Protein AF-C6E2B7-F1 (afdb_monomer_lite)

pLDDT: mean 76.0, std 17.27, range [38.88, 97.19]

Secondary structure (DSSP, 8-state):
--EE-HHHHHHHTT-S-SSSBTTEEEETTEEEEPPPPTTS---HHHHHHHT--TTS-TTS-SEESSEEHHHHHHHHHHHT-GGGS-HHHHHHHHHHHS-TT-TTSSSS-GGG-HHHHHHHHHHHHHHHHHTSSTTT----HHHHHHHTT--HHHHHHHHHH--GGG---PPPPPPP---

Sequence (179 aa):
MVKVGFADFMALCNIDDRENWCGYSVKPDGIYVVVPEDNDYRTPREWKALCHHPAKDLMVPLLTFPCSLNDLRRFVKTSGTNGCIDAFDMAEFVLENAPSSDPKYLDTNRADHPVELAAAIRAWEYAVDLDGDPSCFKMELKEYLRIQGFSAEAINRISTVANPYKRQGAPKRPQPKRK

Foldseek 3Di:
DDWQFLVNVCVQLVDPDQQQRLQWHRDRFAIFHNQDDPPDDDDPVRNCVSRPDPVNDRVDHQATPRHDPVSVVVSCVVSVVPVSGDPVSVVVSCVVRPPPPDPVPPPDPPLLPVVNVVVQVVVLVVVCVVVVDNVVSPDDSLNSSVVSVHDPVSSVVCVVVPPPVPPPDDDDDDDDDDD

Radius of gyration: 23.57 Å; chains: 1; bounding box: 48×54×61 Å

Organism: Geobacter sp. (strain M21) (NCBI:txid443144)

Structure (mmCIF, N/CA/C/O backbone):
data_AF-C6E2B7-F1
#
_entry.id   AF-C6E2B7-F1
#
loop_
_atom_site.group_PDB
_atom_site.id
_atom_site.type_symbol
_atom_site.label_atom_id
_atom_site.label_alt_id
_atom_site.label_comp_id
_atom_site.label_asym_id
_atom_site.label_entity_id
_atom_site.label_seq_id
_atom_site.pdbx_PDB_ins_code
_atom_site.Cartn_x
_atom_site.Cartn_y
_atom_site.Cartn_z
_atom_site.occupancy
_atom_site.B_iso_or_equiv
_atom_site.auth_seq_id
_atom_site.auth_comp_id
_atom_site.auth_asym_id
_atom_site.auth_atom_id
_atom_site.pdbx_PDB_model_num
ATOM 1 N N . MET A 1 1 ? -6.751 -12.768 11.968 1.00 68.62 1 MET A N 1
ATOM 2 C CA . MET A 1 1 ? -5.742 -11.784 11.514 1.00 68.62 1 MET A CA 1
ATOM 3 C C . MET A 1 1 ? -6.197 -11.288 10.157 1.00 68.62 1 MET A C 1
ATOM 5 O O . MET A 1 1 ? -6.435 -12.137 9.309 1.00 68.62 1 MET A O 1
ATOM 9 N N . VAL A 1 2 ? -6.378 -9.976 9.987 1.00 86.69 2 VAL A N 1
ATOM 10 C CA . VAL A 1 2 ? -6.880 -9.388 8.733 1.00 86.69 2 VAL A CA 1
ATOM 11 C C . VAL A 1 2 ? -5.925 -9.725 7.586 1.00 86.69 2 VAL A C 1
ATOM 13 O O . VAL A 1 2 ? -4.701 -9.608 7.733 1.00 86.69 2 VAL A O 1
ATOM 16 N N . LYS A 1 3 ? -6.486 -10.187 6.471 1.00 93.25 3 LYS A N 1
ATOM 17 C CA . LYS A 1 3 ? -5.764 -10.524 5.246 1.00 93.25 3 LYS A CA 1
ATOM 18 C C . LYS A 1 3 ? -6.312 -9.664 4.123 1.00 93.25 3 LYS A C 1
ATOM 20 O O . LYS A 1 3 ? -7.520 -9.530 4.026 1.00 93.25 3 LYS A O 1
ATOM 25 N N . VAL A 1 4 ? -5.422 -9.108 3.312 1.00 95.19 4 VAL A N 1
ATOM 26 C CA . VAL A 1 4 ? -5.782 -8.299 2.145 1.00 95.19 4 VAL A CA 1
ATOM 27 C C . VAL A 1 4 ? -5.617 -9.181 0.917 1.00 95.19 4 VAL A C 1
ATOM 29 O O . VAL A 1 4 ? -4.499 -9.599 0.590 1.00 95.19 4 VAL A O 1
ATOM 32 N N . GLY A 1 5 ? -6.737 -9.529 0.294 1.00 96.88 5 GLY A N 1
ATOM 33 C CA . GLY A 1 5 ? -6.782 -10.227 -0.980 1.00 96.88 5 GLY A CA 1
ATOM 34 C C . GLY A 1 5 ? -6.629 -9.276 -2.165 1.00 96.88 5 GLY A C 1
ATOM 35 O O . GLY A 1 5 ? -6.548 -8.059 -2.018 1.00 96.88 5 GLY A O 1
ATOM 36 N N . PHE A 1 6 ? -6.615 -9.853 -3.366 1.00 97.00 6 PHE A N 1
ATOM 37 C CA . PHE A 1 6 ? -6.529 -9.093 -4.612 1.00 97.00 6 PHE A CA 1
ATOM 38 C C . PHE A 1 6 ? -7.690 -8.097 -4.775 1.00 97.00 6 PHE A C 1
ATOM 40 O O . PHE A 1 6 ? -7.451 -6.934 -5.077 1.00 97.00 6 PHE A O 1
ATOM 47 N N . ALA A 1 7 ? -8.934 -8.531 -4.543 1.00 95.31 7 ALA A N 1
ATOM 48 C CA . ALA A 1 7 ? -10.107 -7.664 -4.681 1.00 95.31 7 ALA A CA 1
ATOM 49 C C . ALA A 1 7 ? -10.089 -6.506 -3.671 1.00 95.31 7 ALA A C 1
ATOM 51 O O . ALA A 1 7 ? -10.323 -5.363 -4.055 1.00 95.31 7 ALA A O 1
ATOM 52 N N . ASP A 1 8 ? -9.727 -6.793 -2.417 1.00 95.25 8 ASP A N 1
ATOM 53 C CA . ASP A 1 8 ? -9.583 -5.776 -1.371 1.00 95.25 8 ASP A CA 1
ATOM 54 C C . ASP A 1 8 ? -8.526 -4.746 -1.773 1.00 95.25 8 ASP A C 1
ATOM 56 O O . ASP A 1 8 ? -8.757 -3.547 -1.701 1.00 95.25 8 ASP A O 1
ATOM 60 N N . PHE A 1 9 ? -7.372 -5.208 -2.262 1.00 95.81 9 PHE A N 1
ATOM 61 C CA . PHE A 1 9 ? -6.296 -4.328 -2.703 1.00 95.81 9 PHE A CA 1
ATOM 62 C C . PHE A 1 9 ? -6.709 -3.427 -3.876 1.00 95.81 9 PHE A C 1
ATOM 64 O O . PHE A 1 9 ? -6.405 -2.235 -3.860 1.00 95.81 9 PHE A O 1
ATOM 71 N N . MET A 1 10 ? -7.416 -3.982 -4.867 1.00 95.12 10 MET A N 1
ATOM 72 C CA . MET A 1 10 ? -7.948 -3.229 -6.009 1.00 95.12 10 MET A CA 1
ATOM 73 C C . MET A 1 10 ? -8.897 -2.113 -5.558 1.00 95.12 10 MET A C 1
ATOM 75 O O . MET A 1 10 ? -8.787 -0.997 -6.061 1.00 95.12 10 MET A O 1
ATOM 79 N N . ALA A 1 11 ? -9.787 -2.405 -4.603 1.00 93.88 11 ALA A N 1
ATOM 80 C CA . ALA A 1 11 ? -10.721 -1.430 -4.046 1.00 93.88 11 ALA A CA 1
ATOM 81 C C . ALA A 1 11 ? -9.990 -0.353 -3.231 1.00 93.88 11 ALA A C 1
ATOM 83 O O . ALA A 1 11 ? -10.099 0.828 -3.538 1.00 93.88 11 ALA A O 1
ATOM 84 N N . LEU A 1 12 ? -9.153 -0.767 -2.274 1.00 93.56 12 LEU A N 1
ATOM 85 C CA . LEU A 1 12 ? -8.396 0.124 -1.385 1.00 93.56 12 LEU A CA 1
ATOM 86 C C . LEU A 1 12 ? -7.476 1.099 -2.125 1.00 93.56 12 LEU A C 1
ATOM 88 O O . LEU A 1 12 ? -7.156 2.166 -1.604 1.00 93.56 12 LEU A O 1
ATOM 92 N N . CYS A 1 13 ? -6.996 0.709 -3.306 1.00 92.88 13 CYS A N 1
ATOM 93 C CA . CYS A 1 13 ? -6.103 1.528 -4.118 1.00 92.88 13 CYS A CA 1
ATOM 94 C C . CYS A 1 13 ? -6.795 2.171 -5.329 1.00 92.88 13 CYS A C 1
ATOM 96 O O . CYS A 1 13 ? -6.104 2.788 -6.143 1.00 92.88 13 CYS A O 1
ATOM 98 N N . ASN A 1 14 ? -8.116 1.994 -5.466 1.00 93.25 14 ASN A N 1
ATOM 99 C CA . ASN A 1 14 ? -8.934 2.454 -6.588 1.00 93.25 14 ASN A CA 1
ATOM 100 C C . ASN A 1 14 ? -8.258 2.220 -7.957 1.00 93.25 14 ASN A C 1
ATOM 102 O O . ASN A 1 14 ? -7.966 3.155 -8.706 1.00 93.25 14 ASN A O 1
ATOM 106 N N . ILE A 1 15 ? -7.902 0.962 -8.234 1.00 93.00 15 ILE A N 1
ATOM 107 C CA . ILE A 1 15 ? -7.073 0.598 -9.391 1.00 93.00 15 ILE A CA 1
ATOM 108 C C . ILE A 1 15 ? -7.935 0.374 -10.634 1.00 93.00 15 ILE A C 1
ATOM 110 O O . ILE A 1 15 ? -8.607 -0.650 -10.744 1.00 93.00 15 ILE A O 1
ATOM 114 N N . ASP A 1 16 ? -7.806 1.269 -11.611 1.00 91.19 16 ASP A N 1
ATOM 115 C CA . ASP A 1 16 ? -8.432 1.114 -12.931 1.00 91.19 16 ASP A CA 1
ATOM 116 C C . ASP A 1 16 ? -7.512 0.407 -13.943 1.00 91.19 16 ASP A C 1
ATOM 118 O O . ASP A 1 16 ? -7.947 -0.482 -14.677 1.00 91.19 16 ASP A O 1
ATOM 122 N N . ASP A 1 17 ? -6.222 0.767 -13.967 1.00 92.38 17 ASP A N 1
ATOM 123 C CA . ASP A 1 17 ? -5.213 0.141 -14.829 1.00 92.38 17 ASP A CA 1
ATOM 124 C C . ASP A 1 17 ? -4.321 -0.802 -14.022 1.00 92.38 17 ASP A C 1
ATOM 126 O O . ASP A 1 17 ? -3.441 -0.395 -13.261 1.00 92.38 17 ASP A O 1
ATOM 130 N N . ARG A 1 18 ? -4.560 -2.097 -14.212 1.00 93.69 18 ARG A N 1
ATOM 131 C CA . ARG A 1 18 ? -3.846 -3.160 -13.511 1.00 93.69 18 ARG A CA 1
ATOM 132 C C . ARG A 1 18 ? -2.432 -3.379 -14.014 1.00 93.69 18 ARG A C 1
ATOM 134 O O . ARG A 1 18 ? -1.627 -3.903 -13.256 1.00 93.69 18 ARG A O 1
ATOM 141 N N . GLU A 1 19 ? -2.129 -3.048 -15.261 1.00 92.62 19 GLU A N 1
ATOM 142 C CA . GLU A 1 19 ? -0.812 -3.344 -15.828 1.00 92.62 19 GLU A CA 1
ATOM 143 C C . GLU A 1 19 ? 0.211 -2.252 -15.510 1.00 92.62 19 GLU A C 1
ATOM 145 O O . GLU A 1 19 ? 1.413 -2.492 -15.614 1.00 92.62 19 GLU A O 1
ATOM 150 N N . ASN A 1 20 ? -0.248 -1.076 -15.072 1.00 88.62 20 ASN A N 1
ATOM 151 C CA . ASN A 1 20 ? 0.613 0.067 -14.795 1.00 88.62 20 ASN A CA 1
ATOM 152 C C . ASN A 1 20 ? 0.175 0.881 -13.563 1.00 88.62 20 ASN A C 1
ATOM 154 O O . ASN A 1 20 ? 0.197 2.115 -13.551 1.00 88.62 20 ASN A O 1
ATOM 158 N N . TRP A 1 21 ? -0.199 0.200 -12.484 1.00 92.69 21 TRP A N 1
ATOM 159 C CA . TRP A 1 21 ? -0.549 0.856 -11.229 1.00 92.69 21 TRP A CA 1
ATOM 160 C C . TRP A 1 21 ? 0.701 1.336 -10.484 1.00 92.69 21 TRP A C 1
ATOM 162 O O . TRP A 1 21 ? 1.491 0.536 -9.982 1.00 92.69 21 TRP A O 1
ATOM 172 N N . CYS A 1 22 ? 0.893 2.655 -10.395 1.00 88.75 22 CYS A N 1
ATOM 173 C CA . CYS A 1 22 ? 2.020 3.287 -9.693 1.00 88.75 22 CYS A CA 1
ATOM 174 C C . CYS A 1 22 ? 3.405 2.687 -10.101 1.00 88.75 22 CYS A C 1
ATOM 176 O O . CYS A 1 22 ? 4.330 2.662 -9.290 1.00 88.75 22 CYS A O 1
ATOM 178 N N . GLY A 1 23 ? 3.555 2.206 -11.350 1.00 87.56 23 GLY A N 1
ATOM 179 C CA . GLY A 1 23 ? 4.770 1.551 -11.875 1.00 87.56 23 GLY A CA 1
ATOM 180 C C . GLY A 1 23 ? 4.870 0.031 -11.642 1.00 87.56 23 GLY A C 1
ATOM 181 O O . GLY A 1 23 ? 5.927 -0.558 -11.877 1.00 87.56 23 GLY A O 1
ATOM 182 N N . TYR A 1 24 ? 3.789 -0.604 -11.186 1.00 93.06 24 TYR A N 1
ATOM 183 C CA . TYR A 1 24 ? 3.685 -2.037 -10.911 1.00 93.06 24 TYR A CA 1
ATOM 184 C C . TYR A 1 24 ? 2.527 -2.680 -11.692 1.00 93.06 24 TYR A C 1
ATOM 186 O O . TYR A 1 24 ? 1.530 -2.027 -11.988 1.00 93.06 24 TYR A O 1
ATOM 194 N N . SER A 1 25 ? 2.644 -3.978 -11.980 1.00 94.81 25 SER A N 1
ATOM 195 C CA . SER A 1 25 ? 1.558 -4.794 -12.539 1.00 94.81 25 SER A CA 1
ATOM 196 C C . SER A 1 25 ? 0.884 -5.573 -11.409 1.00 94.81 25 SER A C 1
ATOM 198 O O . SER A 1 25 ? 1.545 -6.239 -10.608 1.00 94.81 25 SER A O 1
ATOM 200 N N . VAL A 1 26 ? -0.439 -5.472 -11.317 1.00 96.75 26 VAL A N 1
ATOM 201 C CA . VAL A 1 26 ? -1.262 -6.061 -10.259 1.00 96.75 26 VAL A CA 1
ATOM 202 C C . VAL A 1 26 ? -2.021 -7.262 -10.814 1.00 96.75 26 VAL A C 1
ATOM 204 O O . VAL A 1 26 ? -2.944 -7.163 -11.637 1.00 96.75 26 VAL A O 1
ATOM 207 N N . LYS A 1 27 ? -1.641 -8.438 -10.324 1.00 96.50 27 LYS A N 1
ATOM 208 C CA . LYS A 1 27 ? -2.185 -9.734 -10.725 1.00 96.50 27 LYS A CA 1
ATOM 209 C C . LYS A 1 27 ? -2.951 -10.382 -9.567 1.00 96.50 27 LYS A C 1
ATOM 211 O O . LYS A 1 27 ? -2.762 -9.987 -8.416 1.00 96.50 27 LYS A O 1
ATOM 216 N N . PRO A 1 28 ? -3.814 -11.379 -9.841 1.00 97.19 28 PRO A N 1
ATOM 217 C CA . PRO A 1 28 ? -4.616 -12.024 -8.799 1.00 97.19 28 PRO A CA 1
ATOM 218 C C . PRO A 1 28 ? -3.790 -12.656 -7.670 1.00 97.19 28 PRO A C 1
ATOM 220 O O . PRO A 1 28 ? -4.271 -12.784 -6.549 1.00 97.19 28 PRO A O 1
ATOM 223 N N . ASP A 1 29 ? -2.554 -13.048 -7.965 1.00 96.88 29 ASP A N 1
ATOM 224 C CA . ASP A 1 29 ? -1.619 -13.704 -7.056 1.00 96.88 29 ASP A CA 1
ATOM 225 C C . ASP A 1 29 ? -0.602 -12.746 -6.410 1.00 96.88 29 ASP A C 1
ATOM 227 O O . ASP A 1 29 ? 0.056 -13.120 -5.435 1.00 96.88 29 ASP A O 1
ATOM 231 N N . GLY A 1 30 ? -0.477 -11.507 -6.894 1.00 97.06 30 GLY A N 1
ATOM 232 C CA . GLY A 1 30 ? 0.428 -10.529 -6.299 1.00 97.06 30 GLY A CA 1
ATOM 233 C C . GLY A 1 30 ? 0.740 -9.305 -7.157 1.00 97.06 30 GLY A C 1
ATOM 234 O O . GLY A 1 30 ? 0.192 -9.100 -8.238 1.00 97.06 30 GLY A O 1
ATOM 235 N N . ILE A 1 31 ? 1.658 -8.487 -6.648 1.00 96.38 31 ILE A N 1
ATOM 236 C CA . ILE A 1 31 ? 2.155 -7.267 -7.294 1.00 96.38 31 ILE A CA 1
ATOM 237 C C . ILE A 1 31 ? 3.536 -7.532 -7.885 1.00 96.38 31 ILE A C 1
ATOM 239 O O . ILE A 1 31 ? 4.416 -8.034 -7.191 1.00 96.38 31 ILE A O 1
ATOM 243 N N . TYR A 1 32 ? 3.746 -7.144 -9.136 1.00 95.25 32 TYR A N 1
ATOM 244 C CA . TYR A 1 32 ? 4.959 -7.392 -9.907 1.00 95.25 32 TYR A CA 1
ATOM 245 C C . TYR A 1 32 ? 5.585 -6.085 -10.391 1.00 95.25 32 TYR A C 1
ATOM 247 O O . TYR A 1 32 ? 4.899 -5.087 -10.602 1.00 95.25 32 TYR A O 1
ATOM 255 N N . VAL A 1 33 ? 6.900 -6.091 -10.598 1.00 92.06 33 VAL A N 1
ATOM 256 C CA . VAL A 1 33 ? 7.595 -4.984 -11.267 1.00 92.06 33 VAL A CA 1
ATOM 257 C C . VAL A 1 33 ? 7.217 -4.985 -12.747 1.00 92.06 33 VAL A C 1
ATOM 259 O O . VAL A 1 33 ? 7.296 -6.030 -13.394 1.00 92.06 33 VAL A O 1
ATOM 262 N N . VAL A 1 34 ? 6.840 -3.828 -13.297 1.00 88.69 34 VAL A N 1
ATOM 263 C CA . VAL A 1 34 ? 6.659 -3.689 -14.748 1.00 88.69 34 VAL A CA 1
ATOM 264 C C . VAL A 1 34 ? 8.031 -3.699 -15.406 1.00 88.69 34 VAL A C 1
ATOM 266 O O . VAL A 1 34 ? 8.857 -2.813 -15.165 1.00 88.69 34 VAL A O 1
ATOM 269 N N . VAL A 1 35 ? 8.281 -4.716 -16.230 1.00 83.50 35 VAL A N 1
ATOM 270 C CA . VAL A 1 35 ? 9.507 -4.790 -17.022 1.00 83.50 35 VAL A CA 1
ATOM 271 C C . VAL A 1 35 ? 9.342 -3.878 -18.238 1.00 83.50 35 VAL A C 1
ATOM 273 O O . VAL A 1 35 ? 8.373 -4.033 -18.980 1.00 83.50 35 VAL A O 1
ATOM 276 N N . PRO A 1 36 ? 10.248 -2.915 -18.441 1.00 76.25 36 PRO A N 1
ATOM 277 C CA . PRO A 1 36 ? 10.245 -2.064 -19.625 1.00 76.25 36 PRO A CA 1
ATOM 278 C C . PRO A 1 36 ? 10.448 -2.878 -20.899 1.00 76.25 36 PRO A C 1
ATOM 280 O O . PRO A 1 36 ? 11.154 -3.883 -20.876 1.00 76.25 36 PRO A O 1
ATOM 283 N N . GLU A 1 37 ? 9.891 -2.423 -22.016 1.00 80.19 37 GLU A N 1
ATOM 284 C CA . GLU A 1 37 ? 10.180 -3.037 -23.312 1.00 80.19 37 GLU A CA 1
ATOM 285 C C . GLU A 1 37 ? 11.642 -2.796 -23.728 1.00 80.19 37 GLU A C 1
ATOM 287 O O . GLU A 1 37 ? 12.215 -1.741 -23.455 1.00 80.19 37 GLU A O 1
ATOM 292 N N . ASP A 1 38 ? 12.237 -3.755 -24.444 1.00 71.56 38 ASP A N 1
ATOM 293 C CA . ASP A 1 38 ? 13.645 -3.704 -24.882 1.00 71.56 38 ASP A CA 1
ATOM 294 C C . ASP A 1 38 ? 13.967 -2.500 -25.787 1.00 71.56 38 ASP A C 1
ATOM 296 O O . ASP A 1 38 ? 15.120 -2.083 -25.899 1.00 71.56 38 ASP A O 1
ATOM 300 N N . ASN A 1 39 ? 12.948 -1.921 -26.424 1.00 75.31 39 ASN A N 1
ATOM 301 C CA . ASN A 1 39 ? 13.089 -0.782 -27.331 1.00 75.31 39 ASN A CA 1
ATOM 302 C C . ASN A 1 39 ? 13.145 0.568 -26.599 1.00 75.31 39 ASN A C 1
ATOM 304 O O . ASN A 1 39 ? 13.327 1.608 -27.236 1.00 75.31 39 ASN A O 1
ATOM 308 N N . ASP A 1 40 ? 12.969 0.568 -25.279 1.00 76.25 40 ASP A N 1
ATOM 309 C CA . ASP A 1 40 ? 12.888 1.781 -24.486 1.00 76.25 40 ASP A CA 1
ATOM 310 C C . ASP A 1 40 ? 14.302 2.276 -24.130 1.00 76.25 40 ASP A C 1
ATOM 312 O O . ASP A 1 40 ? 15.085 1.595 -23.459 1.00 76.25 40 ASP A O 1
ATOM 316 N N . TYR A 1 41 ? 14.669 3.466 -24.615 1.00 77.12 41 TYR A N 1
ATOM 317 C CA . TYR A 1 41 ? 16.021 4.017 -24.461 1.00 77.12 41 TYR A CA 1
ATOM 318 C C . TYR A 1 41 ? 16.271 4.426 -23.002 1.00 77.12 41 TYR A C 1
ATOM 320 O O . TYR A 1 41 ? 16.019 5.559 -22.596 1.00 77.12 41 TYR A O 1
ATOM 328 N N . ARG A 1 42 ? 16.782 3.488 -22.199 1.00 80.69 42 ARG A N 1
ATOM 329 C CA . ARG A 1 42 ? 17.087 3.691 -20.778 1.00 80.69 42 ARG A CA 1
ATOM 330 C C . ARG A 1 42 ? 18.545 3.380 -20.486 1.00 80.69 42 ARG A C 1
ATOM 332 O O . ARG A 1 42 ? 19.118 2.396 -20.952 1.00 80.69 42 ARG A O 1
ATOM 339 N N . THR A 1 43 ? 19.159 4.210 -19.661 1.00 84.75 43 THR A N 1
ATOM 340 C CA . THR A 1 43 ? 20.507 3.981 -19.150 1.00 84.75 43 THR A CA 1
ATOM 341 C C . THR A 1 43 ? 20.534 2.757 -18.223 1.00 84.75 43 THR A C 1
ATOM 343 O O . THR A 1 43 ? 19.536 2.445 -17.566 1.00 84.75 43 THR A O 1
ATOM 346 N N . PRO A 1 44 ? 21.690 2.086 -18.052 1.00 85.38 44 PRO A N 1
ATOM 347 C CA . PRO A 1 44 ? 21.818 0.977 -17.100 1.00 85.38 44 PRO A CA 1
ATOM 348 C C . PRO A 1 44 ? 21.412 1.345 -15.663 1.00 85.38 44 PRO A C 1
ATOM 350 O O . PRO A 1 44 ? 20.960 0.498 -14.892 1.00 85.38 44 PRO A O 1
ATOM 353 N N . ARG A 1 45 ? 21.568 2.622 -15.287 1.00 84.25 45 ARG A N 1
ATOM 354 C CA . ARG A 1 45 ? 21.163 3.134 -13.975 1.00 84.25 45 ARG A CA 1
ATOM 355 C C . ARG A 1 45 ? 19.642 3.192 -13.833 1.00 84.25 45 ARG A C 1
ATOM 357 O O . ARG A 1 45 ? 19.138 2.805 -12.782 1.00 84.25 45 ARG A O 1
ATOM 364 N N . GLU A 1 46 ? 18.937 3.656 -14.860 1.00 81.94 46 GLU A N 1
ATOM 365 C CA . GLU A 1 46 ? 17.469 3.697 -14.887 1.00 81.94 46 GLU A CA 1
ATOM 366 C C . GLU A 1 46 ? 16.889 2.286 -14.885 1.00 81.94 46 GLU A C 1
ATOM 368 O O . GLU A 1 46 ? 16.021 1.989 -14.070 1.00 81.94 46 GLU A O 1
ATOM 373 N N . TRP A 1 47 ? 17.457 1.384 -15.689 1.00 82.75 47 TRP A N 1
ATOM 374 C CA . TRP A 1 47 ? 17.119 -0.039 -15.663 1.00 82.75 47 TRP A CA 1
ATOM 375 C C . TRP A 1 47 ? 17.249 -0.641 -14.267 1.00 82.75 47 TRP A C 1
ATOM 377 O O . TRP A 1 47 ? 16.321 -1.271 -13.768 1.00 82.75 47 TRP A O 1
ATOM 387 N N . LYS A 1 48 ? 18.374 -0.398 -13.589 1.00 82.25 48 LYS A N 1
ATOM 388 C CA . LYS A 1 48 ? 18.605 -0.914 -12.236 1.00 82.25 48 LYS A CA 1
ATOM 389 C C . LYS A 1 48 ? 17.630 -0.345 -11.203 1.00 82.25 48 LYS A C 1
ATOM 391 O O . LYS A 1 48 ? 17.300 -1.045 -10.249 1.00 82.25 48 LYS A O 1
ATOM 396 N N . ALA A 1 49 ? 17.222 0.913 -11.356 1.00 80.19 49 ALA A N 1
ATOM 397 C CA . ALA A 1 49 ? 16.253 1.542 -10.465 1.00 80.19 49 ALA A CA 1
ATOM 398 C C . ALA A 1 49 ? 14.839 0.984 -10.687 1.00 80.19 49 ALA A C 1
ATOM 400 O O . ALA A 1 49 ? 14.149 0.688 -9.718 1.00 80.19 49 ALA A O 1
ATOM 401 N N . LEU A 1 50 ? 14.442 0.799 -11.948 1.00 77.94 50 LEU A N 1
ATOM 402 C CA . LEU A 1 50 ? 13.093 0.377 -12.334 1.00 77.94 50 LEU A CA 1
ATOM 403 C C . LEU A 1 50 ? 12.882 -1.128 -12.148 1.00 77.94 50 LEU A C 1
ATOM 405 O O . LEU A 1 50 ? 11.824 -1.545 -11.704 1.00 77.94 50 LEU A O 1
ATOM 409 N N . CYS A 1 51 ? 13.912 -1.938 -12.393 1.00 81.12 51 CYS A N 1
ATOM 410 C CA . CYS A 1 51 ? 13.896 -3.388 -12.182 1.00 81.12 51 CYS A CA 1
ATOM 411 C C . CYS A 1 51 ? 14.432 -3.796 -10.801 1.00 81.12 51 CYS A C 1
ATOM 413 O O . CYS A 1 51 ? 14.934 -4.909 -10.621 1.00 81.12 51 CYS A O 1
ATOM 415 N N . HIS A 1 52 ? 14.399 -2.896 -9.813 1.00 80.94 52 HIS A N 1
ATOM 416 C CA . HIS A 1 52 ? 14.865 -3.238 -8.476 1.00 80.94 52 HIS A CA 1
ATOM 417 C C . HIS A 1 52 ? 13.891 -4.211 -7.802 1.00 80.94 52 HIS A C 1
ATOM 419 O O . HIS A 1 52 ? 12.815 -3.820 -7.360 1.00 80.94 52 HIS A O 1
ATOM 425 N N . HIS A 1 53 ? 14.304 -5.471 -7.666 1.00 84.06 53 HIS A N 1
ATOM 426 C CA . HIS A 1 53 ? 13.560 -6.484 -6.925 1.00 84.06 53 HIS A CA 1
ATOM 427 C C . HIS A 1 53 ? 14.398 -7.037 -5.763 1.00 84.06 53 HIS A C 1
ATOM 429 O O . HIS A 1 53 ? 15.531 -7.476 -5.995 1.00 84.06 53 HIS A O 1
ATOM 435 N N . PRO A 1 54 ? 13.873 -7.084 -4.521 1.00 83.62 54 PRO A N 1
ATOM 436 C CA . PRO A 1 54 ? 14.611 -7.604 -3.369 1.00 83.62 54 PRO A CA 1
ATOM 437 C C . PRO A 1 54 ? 15.093 -9.046 -3.557 1.00 83.62 54 PRO A C 1
ATOM 439 O O . PRO A 1 54 ? 16.206 -9.380 -3.153 1.00 83.62 54 PRO A O 1
ATOM 442 N N . ALA A 1 55 ? 14.286 -9.887 -4.213 1.00 84.38 55 ALA A N 1
ATOM 443 C CA . ALA A 1 55 ? 14.638 -11.279 -4.499 1.00 84.38 55 ALA A CA 1
ATOM 444 C C . ALA A 1 55 ? 15.549 -11.447 -5.729 1.00 84.38 55 ALA A C 1
ATOM 446 O O . ALA A 1 55 ? 15.959 -12.563 -6.024 1.00 84.38 55 ALA A O 1
ATOM 447 N N . LYS A 1 56 ? 15.872 -10.359 -6.449 1.00 83.81 56 LYS A N 1
ATOM 448 C CA . LYS A 1 56 ? 16.619 -10.365 -7.725 1.00 83.81 56 LYS A CA 1
ATOM 449 C C . LYS A 1 56 ? 15.989 -11.213 -8.842 1.00 83.81 56 LYS A C 1
ATOM 451 O O . LYS A 1 56 ? 16.656 -11.506 -9.827 1.00 83.81 56 LYS A O 1
ATOM 456 N N . ASP A 1 57 ? 14.721 -11.566 -8.688 1.00 86.06 57 ASP A N 1
ATOM 457 C CA . ASP A 1 57 ? 13.915 -12.294 -9.659 1.00 86.06 57 ASP A CA 1
ATOM 458 C C . ASP A 1 57 ? 12.625 -11.507 -9.904 1.00 86.06 57 ASP A C 1
ATOM 460 O O . ASP A 1 57 ? 11.889 -11.240 -8.957 1.00 86.06 57 ASP A O 1
ATOM 464 N N . LEU A 1 58 ? 12.393 -11.100 -11.154 1.00 86.75 58 LEU A N 1
ATOM 465 C CA . LEU A 1 58 ? 11.225 -10.312 -11.570 1.00 86.75 58 LEU A CA 1
ATOM 466 C C . LEU A 1 58 ? 9.985 -11.183 -11.813 1.00 86.75 58 LEU A C 1
ATOM 468 O O . LEU A 1 58 ? 8.884 -10.656 -11.948 1.00 86.75 58 LEU A O 1
ATOM 472 N N . MET A 1 59 ? 10.156 -12.507 -11.860 1.00 87.94 59 MET A N 1
ATOM 473 C CA . MET A 1 59 ? 9.068 -13.469 -12.046 1.00 87.94 59 MET A CA 1
ATOM 474 C C . MET A 1 59 ? 8.337 -13.780 -10.738 1.00 87.94 59 MET A C 1
ATOM 476 O O . MET A 1 59 ? 7.324 -14.476 -10.749 1.00 87.94 59 MET A O 1
ATOM 480 N N . VAL A 1 60 ? 8.845 -13.274 -9.614 1.00 93.00 60 VAL A N 1
ATOM 481 C CA . VAL A 1 60 ? 8.259 -13.426 -8.282 1.00 93.00 60 VAL A CA 1
ATOM 482 C C . VAL A 1 60 ? 7.575 -12.114 -7.894 1.00 93.00 60 VAL A C 1
ATOM 484 O O . VAL A 1 60 ? 8.111 -11.043 -8.182 1.00 93.00 60 VAL A O 1
ATOM 487 N N . PRO A 1 61 ? 6.411 -12.161 -7.231 1.00 95.00 61 PRO A N 1
ATOM 488 C CA . PRO A 1 61 ? 5.745 -10.948 -6.784 1.00 95.00 61 PRO A CA 1
ATOM 489 C C . PRO A 1 61 ? 6.514 -10.255 -5.647 1.00 95.00 61 PRO A C 1
ATOM 491 O O . PRO A 1 61 ? 7.035 -10.895 -4.730 1.00 95.00 61 PRO A O 1
ATOM 494 N N . LEU A 1 62 ? 6.492 -8.921 -5.658 1.00 94.31 62 LEU A N 1
ATOM 495 C CA . LEU A 1 62 ? 6.938 -8.050 -4.566 1.00 94.31 62 LEU A CA 1
ATOM 496 C C . LEU A 1 62 ? 6.051 -8.174 -3.324 1.00 94.31 62 LEU A C 1
ATOM 498 O O . LEU A 1 62 ? 6.523 -8.012 -2.197 1.00 94.31 62 LEU A O 1
ATOM 502 N N . LEU A 1 63 ? 4.764 -8.435 -3.544 1.00 96.12 63 LEU A N 1
ATOM 503 C CA . LEU A 1 63 ? 3.765 -8.677 -2.514 1.00 96.12 63 LEU A CA 1
ATOM 504 C C . LEU A 1 63 ? 2.823 -9.771 -3.015 1.00 96.12 63 LEU A C 1
ATOM 506 O O . LEU A 1 63 ? 2.179 -9.591 -4.044 1.00 96.12 63 LEU A O 1
ATOM 510 N N . THR A 1 64 ? 2.752 -10.896 -2.311 1.00 97.06 64 THR A N 1
ATOM 511 C CA . THR A 1 64 ? 1.839 -11.999 -2.638 1.00 97.06 64 THR A CA 1
ATOM 512 C C . THR A 1 64 ? 0.446 -11.737 -2.085 1.00 97.06 64 THR A C 1
ATOM 514 O O . THR A 1 64 ? 0.309 -11.260 -0.960 1.00 97.06 64 THR A O 1
ATOM 517 N N . PHE A 1 65 ? -0.596 -12.121 -2.817 1.00 96.81 65 PHE A N 1
ATOM 518 C CA . PHE A 1 65 ? -1.954 -12.162 -2.281 1.00 96.81 65 PHE A CA 1
ATOM 519 C C . PHE A 1 65 ? -2.351 -13.591 -1.872 1.00 96.81 65 PHE A C 1
ATOM 521 O O . PHE A 1 65 ? -1.985 -14.550 -2.551 1.00 96.81 65 PHE A O 1
ATOM 528 N N . PRO A 1 66 ? -3.121 -13.759 -0.779 1.00 96.94 66 PRO A N 1
ATOM 529 C CA . PRO A 1 66 ? -3.478 -12.738 0.207 1.00 96.94 66 PRO A CA 1
ATOM 530 C C . PRO A 1 66 ? -2.290 -12.363 1.116 1.00 96.94 66 PRO A C 1
ATOM 532 O O . PRO A 1 66 ? -1.600 -13.236 1.651 1.00 96.94 66 PRO A O 1
ATOM 535 N N . CYS A 1 67 ? -2.096 -11.068 1.375 1.00 95.31 67 CYS A N 1
ATOM 536 C CA . CYS A 1 67 ? -1.026 -10.571 2.251 1.00 95.31 67 CYS A CA 1
ATOM 537 C C . CYS A 1 67 ? -1.538 -10.210 3.653 1.00 95.31 67 CYS A C 1
ATOM 539 O O . CYS A 1 67 ? -2.741 -10.102 3.894 1.00 95.31 67 CYS A O 1
ATOM 541 N N . SER A 1 68 ? -0.628 -10.047 4.618 1.00 94.12 68 SER A N 1
ATOM 542 C CA . SER A 1 68 ? -0.972 -9.419 5.901 1.00 94.12 68 SER A CA 1
ATOM 543 C C . SER A 1 68 ? -0.936 -7.889 5.804 1.00 94.12 68 SER A C 1
ATOM 545 O O . SER A 1 68 ? -0.203 -7.337 4.987 1.00 94.12 68 SER A O 1
ATOM 547 N N . LEU A 1 69 ? -1.634 -7.191 6.709 1.00 91.50 69 LEU A N 1
ATOM 548 C CA . LEU A 1 69 ? -1.533 -5.725 6.821 1.00 91.50 69 LEU A CA 1
ATOM 549 C C . LEU A 1 69 ? -0.091 -5.237 7.058 1.00 91.50 69 LEU A C 1
ATOM 551 O O . LEU A 1 69 ? 0.281 -4.157 6.607 1.00 91.50 69 LEU A O 1
ATOM 555 N N . ASN A 1 70 ? 0.742 -6.029 7.741 1.00 91.69 70 ASN A N 1
ATOM 556 C CA . ASN A 1 70 ? 2.151 -5.689 7.951 1.00 91.69 70 ASN A CA 1
ATOM 557 C C . ASN A 1 70 ? 2.969 -5.791 6.660 1.00 91.69 70 ASN A C 1
ATOM 559 O O . ASN A 1 70 ? 3.807 -4.922 6.411 1.00 91.69 70 ASN A O 1
ATOM 563 N N . ASP A 1 71 ? 2.724 -6.821 5.848 1.00 93.38 71 ASP A N 1
ATOM 564 C CA . ASP A 1 71 ? 3.396 -6.983 4.556 1.00 93.38 71 ASP A CA 1
ATOM 565 C C . ASP A 1 71 ? 2.977 -5.870 3.599 1.00 93.38 71 ASP A C 1
ATOM 567 O O . ASP A 1 71 ? 3.842 -5.240 2.991 1.00 93.38 71 ASP A O 1
ATOM 571 N N . LEU A 1 72 ? 1.680 -5.541 3.563 1.00 94.12 72 LEU A N 1
ATOM 572 C CA . LEU A 1 72 ? 1.161 -4.405 2.806 1.00 94.12 72 LEU A CA 1
ATOM 573 C C . LEU A 1 72 ? 1.819 -3.094 3.257 1.00 94.12 72 LEU A C 1
ATOM 575 O O . LEU A 1 72 ? 2.409 -2.386 2.447 1.00 94.12 72 LEU A O 1
ATOM 579 N N . ARG A 1 73 ? 1.815 -2.793 4.562 1.00 92.38 73 ARG A N 1
ATOM 580 C CA . ARG A 1 73 ? 2.465 -1.590 5.110 1.00 92.38 73 ARG A CA 1
ATOM 581 C C . ARG A 1 73 ? 3.943 -1.513 4.732 1.00 92.38 73 ARG A C 1
ATOM 583 O O . ARG A 1 73 ? 4.450 -0.431 4.427 1.00 92.38 73 ARG A O 1
ATOM 590 N N . ARG A 1 74 ? 4.657 -2.640 4.799 1.00 92.19 74 ARG A N 1
ATOM 591 C CA . ARG A 1 74 ? 6.071 -2.703 4.426 1.00 92.19 74 ARG A CA 1
ATOM 592 C C . ARG A 1 74 ? 6.243 -2.409 2.943 1.00 92.19 74 ARG A C 1
ATOM 594 O O . ARG A 1 74 ? 7.062 -1.550 2.629 1.00 92.19 74 ARG A O 1
ATOM 601 N N . PHE A 1 75 ? 5.467 -3.074 2.087 1.00 93.50 75 PHE A N 1
ATOM 602 C CA . PHE A 1 75 ? 5.477 -2.871 0.642 1.00 93.50 75 PHE A CA 1
ATOM 603 C C . PHE A 1 75 ? 5.290 -1.393 0.312 1.00 93.50 75 PHE A C 1
ATOM 605 O O . PHE A 1 75 ? 6.218 -0.792 -0.216 1.00 93.50 75 PHE A O 1
ATOM 612 N N . VAL A 1 76 ? 4.184 -0.789 0.752 1.00 92.31 76 VAL A N 1
ATOM 613 C CA . VAL A 1 76 ? 3.803 0.602 0.453 1.00 92.31 76 VAL A CA 1
ATOM 614 C C . VAL A 1 76 ? 4.887 1.598 0.887 1.00 92.31 76 VAL A C 1
ATOM 616 O O . VAL A 1 76 ? 5.223 2.541 0.168 1.00 92.31 76 VAL A O 1
ATOM 619 N N . LYS A 1 77 ? 5.505 1.364 2.052 1.00 89.31 77 LYS A N 1
ATOM 620 C CA . LYS A 1 77 ? 6.621 2.187 2.531 1.00 89.31 77 LYS A CA 1
ATOM 621 C C . LYS A 1 77 ? 7.865 2.047 1.652 1.00 89.31 77 LYS A C 1
ATOM 623 O O . LYS A 1 77 ? 8.557 3.037 1.434 1.00 89.31 77 LYS A O 1
ATOM 628 N N . THR A 1 78 ? 8.191 0.834 1.210 1.00 89.38 78 THR A N 1
ATOM 629 C CA . THR A 1 78 ? 9.386 0.569 0.393 1.00 89.38 78 THR A CA 1
ATOM 630 C C . THR A 1 78 ? 9.212 0.948 -1.073 1.00 89.38 78 THR A C 1
ATOM 632 O O . THR A 1 78 ? 10.171 1.406 -1.684 1.00 89.38 78 THR A O 1
ATOM 635 N N . SER A 1 79 ? 8.005 0.790 -1.617 1.00 88.56 79 SER A N 1
ATOM 636 C CA . SER A 1 79 ? 7.644 1.126 -2.995 1.00 88.56 79 SER A CA 1
ATOM 637 C C . SER A 1 79 ? 7.376 2.619 -3.184 1.00 88.56 79 SER A C 1
ATOM 639 O O . SER A 1 79 ? 7.357 3.091 -4.316 1.00 88.56 79 SER A O 1
ATOM 641 N N . GLY A 1 80 ? 7.157 3.362 -2.092 1.00 89.06 80 GLY A N 1
ATOM 642 C CA . GLY A 1 80 ? 6.803 4.779 -2.140 1.00 89.06 80 GLY A CA 1
ATOM 643 C C . GLY A 1 80 ? 5.336 5.039 -2.494 1.00 89.06 80 GLY A C 1
ATOM 644 O O . GLY A 1 80 ? 4.982 6.178 -2.779 1.00 89.06 80 GLY A O 1
ATOM 645 N N . THR A 1 81 ? 4.465 4.026 -2.442 1.00 90.06 81 THR A N 1
ATOM 646 C CA . THR A 1 81 ? 3.059 4.118 -2.880 1.00 90.06 81 THR A CA 1
ATOM 647 C C . THR A 1 81 ? 2.090 4.528 -1.764 1.00 90.06 81 THR A C 1
ATOM 649 O O . THR A 1 81 ? 0.904 4.228 -1.847 1.00 90.06 81 THR A O 1
ATOM 652 N N . ASN A 1 82 ? 2.556 5.212 -0.707 1.00 86.75 82 ASN A N 1
ATOM 653 C CA . ASN A 1 82 ? 1.709 5.613 0.437 1.00 86.75 82 ASN A CA 1
ATOM 654 C C . ASN A 1 82 ? 0.498 6.469 0.030 1.00 86.75 82 ASN A C 1
ATOM 656 O O . ASN A 1 82 ? -0.510 6.436 0.722 1.00 86.75 82 ASN A O 1
ATOM 660 N N . GLY A 1 83 ? 0.600 7.227 -1.065 1.00 87.12 83 GLY A N 1
ATOM 661 C CA . GLY A 1 83 ? -0.506 8.030 -1.591 1.00 87.12 83 GLY A CA 1
ATOM 662 C C . GLY A 1 83 ? -1.470 7.270 -2.506 1.00 87.12 83 GLY A C 1
ATOM 663 O O . GLY A 1 83 ? -2.464 7.853 -2.910 1.00 87.12 83 GLY A O 1
ATOM 664 N N . CYS A 1 84 ? -1.182 6.007 -2.846 1.00 90.25 84 CYS A N 1
ATOM 665 C CA . CYS A 1 84 ? -2.036 5.190 -3.713 1.00 90.25 84 CYS A CA 1
ATOM 666 C C . CYS A 1 84 ? -3.083 4.382 -2.903 1.00 90.25 84 CYS A C 1
ATOM 668 O O . CYS A 1 84 ? -3.751 3.553 -3.499 1.00 90.25 84 CYS A O 1
ATOM 670 N N . ILE A 1 85 ? -3.203 4.565 -1.575 1.00 91.12 85 ILE A N 1
ATOM 671 C CA . ILE A 1 85 ? -4.199 3.888 -0.716 1.00 91.12 85 ILE A CA 1
ATOM 672 C C . ILE A 1 85 ? -5.171 4.923 -0.154 1.00 91.12 85 ILE A C 1
ATOM 674 O O . ILE A 1 85 ? -4.729 5.902 0.455 1.00 91.12 85 ILE A O 1
ATOM 678 N N . ASP A 1 86 ? -6.473 4.670 -0.286 1.00 88.06 86 ASP A N 1
ATOM 679 C CA . ASP A 1 86 ? -7.492 5.464 0.391 1.00 88.06 86 ASP A CA 1
ATOM 680 C C . ASP A 1 86 ? -7.481 5.164 1.900 1.00 88.06 86 ASP A C 1
ATOM 682 O O . ASP A 1 86 ? -7.644 4.028 2.357 1.00 88.06 86 ASP A O 1
ATOM 686 N N . ALA A 1 87 ? -7.220 6.200 2.698 1.00 81.50 87 ALA A N 1
ATOM 687 C CA . ALA A 1 87 ? -7.083 6.065 4.142 1.00 81.50 87 ALA A CA 1
ATOM 688 C C . ALA A 1 87 ? -8.420 5.782 4.848 1.00 81.50 87 ALA A C 1
ATOM 690 O O . ALA A 1 87 ? -8.412 5.159 5.912 1.00 81.50 87 ALA A O 1
ATOM 691 N N . PHE A 1 88 ? -9.541 6.237 4.285 1.00 84.00 88 PHE A N 1
ATOM 692 C CA . PHE A 1 88 ? -10.873 6.004 4.832 1.00 84.00 88 PHE A CA 1
ATOM 693 C C . PHE A 1 88 ? -11.338 4.587 4.512 1.00 84.00 88 PHE A C 1
ATOM 695 O O . PHE A 1 88 ? -11.718 3.876 5.443 1.00 84.00 88 PHE A O 1
ATOM 702 N N . ASP A 1 89 ? -11.182 4.141 3.265 1.00 85.44 89 ASP A N 1
ATOM 703 C CA . ASP A 1 89 ? -11.527 2.769 2.873 1.00 85.44 89 ASP A CA 1
ATOM 704 C C . ASP A 1 89 ? -10.652 1.755 3.617 1.00 85.44 89 ASP A C 1
ATOM 706 O O . ASP A 1 89 ? -11.126 0.716 4.069 1.00 85.44 89 ASP A O 1
ATOM 710 N N . MET A 1 90 ? -9.368 2.069 3.837 1.00 86.38 90 MET A N 1
ATOM 711 C CA . MET A 1 90 ? -8.489 1.240 4.666 1.00 86.38 90 MET A CA 1
ATOM 712 C C . MET A 1 90 ? -8.968 1.169 6.119 1.00 86.38 90 MET A C 1
ATOM 714 O O . MET A 1 90 ? -8.901 0.105 6.738 1.00 86.38 90 MET A O 1
ATOM 718 N N . ALA A 1 91 ? -9.431 2.284 6.687 1.00 82.69 91 ALA A N 1
ATOM 719 C CA . ALA A 1 91 ? -9.959 2.292 8.045 1.00 82.69 91 ALA A CA 1
ATOM 720 C C . ALA A 1 91 ? -11.242 1.454 8.145 1.00 82.69 91 ALA A C 1
ATOM 722 O O . ALA A 1 91 ? -11.355 0.641 9.063 1.00 82.69 91 ALA A O 1
ATOM 723 N N . GLU A 1 92 ? -12.165 1.606 7.195 1.00 82.31 92 GLU A N 1
ATOM 724 C CA . GLU A 1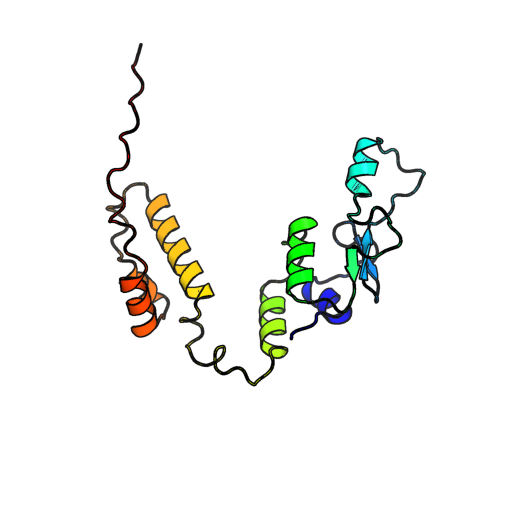 92 ? -13.397 0.818 7.115 1.00 82.31 92 GLU A CA 1
ATOM 725 C C . GLU A 1 92 ? -13.093 -0.674 6.943 1.00 82.31 92 GLU A C 1
ATOM 727 O O . GLU A 1 92 ? -13.501 -1.481 7.777 1.00 82.31 92 GLU A O 1
ATOM 732 N N . PHE A 1 93 ? -12.247 -1.033 5.974 1.00 86.50 93 PHE A N 1
ATOM 733 C CA . PHE A 1 93 ? -11.811 -2.407 5.739 1.00 86.50 93 PHE A CA 1
ATOM 734 C C . PHE A 1 93 ? -11.237 -3.064 7.001 1.00 86.50 93 PHE A C 1
ATOM 736 O O . PHE A 1 93 ? -11.571 -4.207 7.324 1.00 86.50 93 PHE A O 1
ATOM 743 N N . VAL A 1 94 ? -10.372 -2.357 7.738 1.00 85.88 94 VAL A N 1
ATOM 744 C CA . VAL A 1 94 ? -9.789 -2.878 8.981 1.00 85.88 94 VAL A CA 1
ATOM 745 C C . VAL A 1 94 ? -10.857 -3.073 10.055 1.00 85.88 94 VAL A C 1
ATOM 747 O O . VAL A 1 94 ? -10.795 -4.077 10.763 1.00 85.88 94 VAL A O 1
ATOM 750 N N . LEU A 1 95 ? -11.815 -2.152 10.184 1.00 82.44 95 LEU A N 1
ATOM 751 C CA . LEU A 1 95 ? -12.903 -2.253 11.160 1.00 82.44 95 LEU A CA 1
ATOM 752 C C . LEU A 1 95 ? -13.843 -3.423 10.848 1.00 82.44 95 LEU A C 1
ATOM 754 O O . LEU A 1 95 ? -14.195 -4.169 11.759 1.00 82.44 95 LEU A O 1
ATOM 758 N N . GLU A 1 96 ? -14.202 -3.618 9.580 1.00 82.69 96 GLU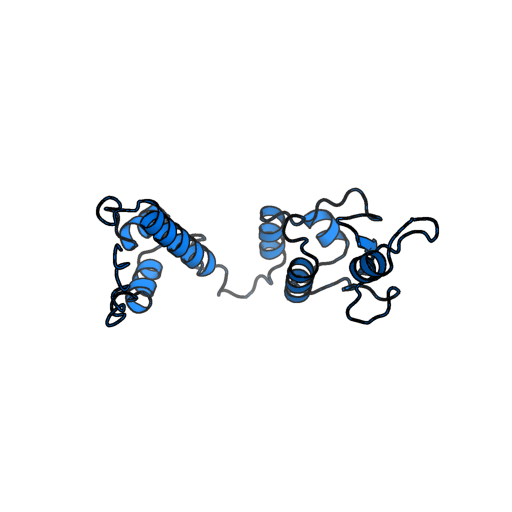 A N 1
ATOM 759 C CA . GLU A 1 96 ? -15.099 -4.693 9.138 1.00 82.69 96 GLU A CA 1
ATOM 760 C C . GLU A 1 96 ? -14.463 -6.081 9.248 1.00 82.69 96 GLU A C 1
ATOM 762 O O . GLU A 1 96 ? -15.127 -7.058 9.595 1.00 82.69 96 GLU A O 1
ATOM 767 N N . ASN A 1 97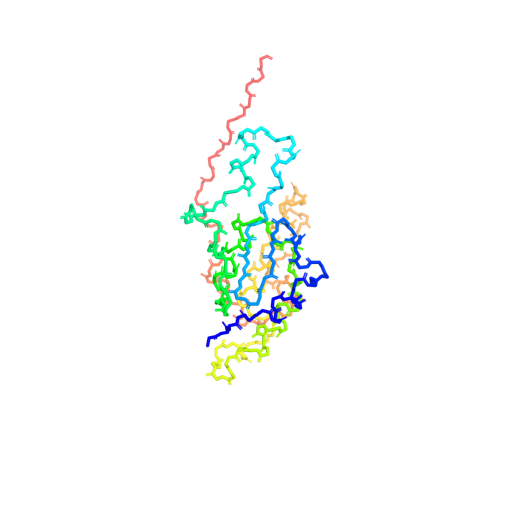 ? -13.163 -6.176 8.964 1.00 79.88 97 ASN A N 1
ATOM 768 C CA . ASN A 1 97 ? -12.453 -7.453 8.906 1.00 79.88 97 ASN A CA 1
ATOM 769 C C . ASN A 1 97 ? -11.699 -7.786 10.199 1.00 79.88 97 ASN A C 1
ATOM 771 O O . ASN A 1 97 ? -11.118 -8.875 10.324 1.00 79.88 97 ASN A O 1
ATOM 775 N N . ALA A 1 98 ? -11.680 -6.874 11.175 1.00 71.25 98 ALA A N 1
ATOM 776 C CA . ALA A 1 98 ? -11.156 -7.170 12.497 1.00 71.25 98 ALA A CA 1
ATOM 777 C C . ALA A 1 98 ? -11.963 -8.326 13.115 1.00 71.25 98 ALA A C 1
ATOM 779 O O . ALA A 1 98 ? -13.193 -8.322 13.078 1.00 71.25 98 ALA A O 1
ATOM 780 N N . PRO A 1 99 ? -11.306 -9.343 13.703 1.00 61.41 99 PRO A N 1
ATOM 781 C CA . PRO A 1 99 ? -12.028 -10.389 14.409 1.00 61.41 99 PRO A CA 1
ATOM 782 C C . PRO A 1 99 ? -12.853 -9.746 15.530 1.00 61.41 99 PRO A C 1
ATOM 784 O O . PRO A 1 99 ? -12.292 -9.135 16.437 1.00 61.41 99 PRO A O 1
ATOM 787 N N . SER A 1 100 ? -14.176 -9.912 15.454 1.00 58.50 100 SER A N 1
ATOM 788 C CA . SER A 1 100 ? -15.227 -9.389 16.349 1.00 58.50 100 SER A CA 1
ATOM 789 C C . SER A 1 100 ? -15.095 -9.798 17.838 1.00 58.50 100 SER A C 1
ATOM 791 O O . SER A 1 100 ? -16.056 -9.721 18.599 1.00 58.50 100 SER A O 1
ATOM 793 N N . SER A 1 101 ? -13.934 -10.245 18.309 1.00 46.78 101 SER A N 1
ATOM 794 C CA . SER A 1 101 ? -13.772 -10.836 19.639 1.00 46.78 101 SER A CA 1
ATOM 795 C C . SER A 1 101 ? -12.470 -10.459 20.349 1.00 46.78 101 SER A C 1
ATOM 797 O O . SER A 1 101 ? -11.975 -11.249 21.151 1.00 46.78 101 SER A O 1
ATOM 799 N N . ASP A 1 102 ? -11.918 -9.268 20.098 1.00 44.31 102 ASP A N 1
ATOM 800 C CA . ASP A 1 102 ? -10.957 -8.663 21.028 1.00 44.31 102 ASP A CA 1
ATOM 801 C C . ASP A 1 102 ? -11.554 -7.376 21.634 1.00 44.31 102 ASP A C 1
ATOM 803 O O . ASP A 1 102 ? -11.496 -6.308 21.015 1.00 44.31 102 ASP A O 1
ATOM 807 N N . PRO A 1 103 ? -12.152 -7.442 22.842 1.00 43.38 103 PRO A N 1
ATOM 808 C CA . PRO A 1 103 ? -12.769 -6.287 23.502 1.00 43.38 103 PRO A CA 1
ATOM 809 C C . PRO A 1 103 ? -11.769 -5.170 23.849 1.00 43.38 103 PRO A C 1
ATOM 811 O O . PRO A 1 103 ? -12.162 -4.122 24.346 1.00 43.38 103 PRO A O 1
ATOM 814 N N . LYS A 1 104 ? -10.475 -5.342 23.549 1.00 46.47 104 LYS A N 1
ATOM 815 C CA . LYS A 1 104 ? -9.463 -4.285 23.666 1.00 46.47 104 LYS A CA 1
ATOM 816 C C . LYS A 1 104 ? -9.551 -3.192 22.600 1.00 46.47 104 LYS A C 1
ATOM 818 O O . LYS A 1 104 ? -8.910 -2.162 22.786 1.00 46.47 104 LYS A O 1
ATOM 823 N N . TYR A 1 105 ? -10.294 -3.399 21.512 1.00 42.88 105 TYR A N 1
ATOM 824 C CA . TYR A 1 105 ? -10.367 -2.436 20.403 1.00 42.88 105 TYR A CA 1
ATOM 825 C C . TYR A 1 105 ? -11.724 -1.748 20.227 1.00 42.88 105 TYR A C 1
ATOM 827 O O . TYR A 1 105 ? -11.821 -0.832 19.417 1.00 42.88 105 TYR A O 1
ATOM 835 N N . LEU A 1 106 ? -12.751 -2.136 20.989 1.00 42.50 106 LEU A N 1
ATOM 836 C CA . LEU A 1 106 ? -14.112 -1.606 20.822 1.00 42.50 106 LEU A CA 1
ATOM 837 C C . LEU A 1 106 ? -14.710 -0.933 22.066 1.00 42.50 106 LEU A C 1
ATOM 839 O O . LEU A 1 106 ? -15.859 -0.513 22.003 1.00 42.50 106 LEU A O 1
ATOM 843 N N . ASP A 1 107 ? -13.955 -0.765 23.157 1.00 42.28 107 ASP A N 1
ATOM 844 C CA . ASP A 1 107 ? -14.478 -0.120 24.375 1.00 42.28 107 ASP A CA 1
ATOM 845 C C . ASP A 1 107 ? -13.564 0.966 24.951 1.00 42.28 107 ASP A C 1
ATOM 847 O O . ASP A 1 107 ? -13.219 1.002 26.128 1.00 42.28 107 ASP A O 1
ATOM 851 N N . THR A 1 108 ? -13.153 1.887 24.091 1.00 44.38 108 THR A N 1
ATOM 852 C CA . THR A 1 108 ? -13.005 3.283 24.501 1.00 44.38 108 THR A CA 1
ATOM 853 C C . THR A 1 108 ? -13.568 4.108 23.359 1.00 44.38 108 THR A C 1
ATOM 855 O O . THR A 1 108 ? -13.308 3.758 22.206 1.00 44.38 108 THR A O 1
ATOM 858 N N . ASN A 1 109 ? -14.343 5.158 23.648 1.00 52.25 109 ASN A N 1
ATOM 859 C CA . ASN A 1 109 ? -14.880 6.087 22.646 1.00 52.25 109 ASN A CA 1
ATOM 860 C C . ASN A 1 109 ? -13.860 6.312 21.520 1.00 52.25 109 ASN A C 1
ATOM 862 O O . ASN A 1 109 ? -12.678 6.413 21.809 1.00 52.25 109 ASN A O 1
ATOM 866 N N . ARG A 1 110 ? -14.262 6.391 20.246 1.00 53.81 110 ARG A N 1
ATOM 867 C CA . ARG A 1 110 ? -13.344 6.597 19.097 1.00 53.81 110 ARG A CA 1
ATOM 868 C C . ARG A 1 110 ? -12.294 7.696 19.350 1.00 53.81 110 ARG A C 1
ATOM 870 O O . ARG A 1 110 ? -11.156 7.586 18.908 1.00 53.81 110 ARG A O 1
ATOM 877 N N . ALA A 1 111 ? -12.685 8.703 20.127 1.00 55.03 111 ALA A N 1
ATOM 878 C CA . ALA A 1 111 ? -11.855 9.784 20.627 1.00 55.03 111 ALA A CA 1
ATOM 879 C C . ALA A 1 111 ? -10.881 9.412 21.759 1.00 55.03 111 ALA A C 1
ATOM 881 O O . ALA A 1 111 ? -10.241 10.306 22.230 1.00 55.03 111 ALA A O 1
ATOM 882 N N . ASP A 1 112 ? -10.738 8.178 22.230 1.00 59.31 112 ASP A N 1
ATOM 883 C CA . ASP A 1 112 ? -9.831 7.751 23.317 1.00 59.31 112 ASP A CA 1
ATOM 884 C C . ASP A 1 112 ? -8.817 6.702 22.845 1.00 59.31 112 ASP A C 1
ATOM 886 O O . ASP A 1 112 ? -7.978 6.218 23.614 1.00 59.31 112 ASP A O 1
ATOM 890 N N . HIS A 1 113 ? -8.878 6.350 21.559 1.00 69.06 113 HIS A N 1
ATOM 891 C CA . HIS A 1 113 ? -7.979 5.382 20.966 1.00 69.06 113 HIS A CA 1
ATOM 892 C C . HIS A 1 113 ? -6.525 5.901 21.023 1.00 69.06 113 HIS A C 1
ATOM 894 O O . HIS A 1 113 ? -6.267 7.042 20.627 1.00 69.06 113 HIS A O 1
ATOM 900 N N . PRO A 1 114 ? -5.534 5.086 21.444 1.00 66.00 114 PRO A N 1
ATOM 901 C CA . PRO A 1 114 ? -4.154 5.542 21.645 1.00 66.00 114 PRO A CA 1
ATOM 902 C C . PRO A 1 114 ? -3.504 6.193 20.415 1.00 66.00 114 PRO A C 1
ATOM 904 O O . PRO A 1 114 ? -2.626 7.043 20.555 1.00 66.00 114 PRO A O 1
ATOM 907 N N . VAL A 1 115 ? -3.922 5.791 19.210 1.00 63.78 115 VAL A N 1
ATOM 908 C CA . VAL A 1 115 ? -3.421 6.355 17.945 1.00 63.78 115 VAL A CA 1
ATOM 909 C C . VAL A 1 115 ? -3.980 7.757 17.694 1.00 63.78 115 VAL A C 1
ATOM 911 O O . VAL A 1 115 ? -3.201 8.655 17.382 1.00 63.78 115 VAL A O 1
ATOM 914 N N . GLU A 1 116 ? -5.284 7.961 17.889 1.00 67.69 116 GLU A N 1
ATOM 915 C CA . GLU A 1 116 ? -5.934 9.277 17.769 1.00 67.69 116 GLU A CA 1
ATOM 916 C C . GLU A 1 116 ? -5.405 10.235 18.839 1.00 67.69 116 GLU A C 1
ATOM 918 O O . GLU A 1 116 ? -5.089 11.390 18.562 1.00 67.69 116 GLU A O 1
ATOM 923 N N . LEU A 1 117 ? -5.177 9.720 20.051 1.00 68.69 117 LEU A N 1
ATOM 924 C CA . LEU A 1 117 ? -4.555 10.465 21.141 1.00 68.69 117 LEU A CA 1
ATOM 925 C C . LEU A 1 117 ? -3.140 10.932 20.786 1.00 68.69 117 LEU A C 1
ATOM 927 O O . LEU A 1 117 ? -2.788 12.093 20.986 1.00 68.69 117 LEU A O 1
ATOM 931 N N . ALA A 1 118 ? -2.322 10.037 20.229 1.00 71.81 118 ALA A N 1
ATOM 932 C CA . ALA A 1 118 ? -0.970 10.370 19.796 1.00 71.81 118 ALA A CA 1
ATOM 933 C C . ALA A 1 118 ? -0.960 11.371 18.628 1.00 71.81 118 ALA A C 1
ATOM 935 O O . ALA A 1 118 ? -0.057 12.206 18.553 1.00 71.81 118 ALA A O 1
ATOM 936 N N . ALA A 1 119 ? -1.942 11.301 17.726 1.00 71.12 119 ALA A N 1
ATOM 937 C CA . ALA A 1 119 ? -2.104 12.258 16.636 1.00 71.12 119 ALA A CA 1
ATOM 938 C C . ALA A 1 119 ? -2.502 13.647 17.162 1.00 71.12 119 ALA A C 1
ATOM 940 O O . ALA A 1 119 ? -1.863 14.636 16.799 1.00 71.12 119 ALA A O 1
ATOM 941 N N . ALA A 1 120 ? -3.469 13.718 18.080 1.00 70.50 120 ALA A N 1
ATOM 942 C CA . ALA A 1 120 ? -3.907 14.962 18.710 1.00 70.50 120 ALA A CA 1
ATOM 943 C C . ALA A 1 120 ? -2.780 15.639 19.512 1.00 70.50 120 ALA A C 1
ATOM 945 O O . ALA A 1 120 ? -2.598 16.850 19.410 1.00 70.50 120 ALA A O 1
ATOM 946 N N . ILE A 1 121 ? -1.963 14.871 20.248 1.00 74.06 121 ILE A N 1
ATOM 947 C CA . ILE A 1 121 ? -0.783 15.416 20.946 1.00 74.06 121 ILE A CA 1
ATOM 948 C C . ILE A 1 121 ? 0.193 16.050 19.951 1.00 74.06 121 ILE A C 1
ATOM 950 O O . ILE A 1 121 ? 0.617 17.183 20.160 1.00 74.06 121 ILE A O 1
ATOM 954 N N . ARG A 1 122 ? 0.526 15.362 18.852 1.00 75.75 122 ARG A N 1
ATOM 955 C CA . ARG A 1 122 ? 1.450 15.909 17.843 1.00 75.75 122 ARG A CA 1
ATOM 956 C C . ARG A 1 122 ? 0.895 17.152 17.160 1.00 75.75 122 ARG A C 1
ATOM 958 O O . ARG A 1 122 ? 1.657 18.064 16.861 1.00 75.75 122 ARG A O 1
ATOM 965 N N . ALA A 1 123 ? -0.412 17.189 16.908 1.00 72.75 123 ALA A N 1
ATOM 966 C CA . ALA A 1 123 ? -1.075 18.359 16.346 1.00 72.75 123 ALA A CA 1
ATOM 967 C C . ALA A 1 123 ? -0.984 19.564 17.297 1.00 72.75 123 ALA A C 1
ATOM 969 O O . ALA A 1 123 ? -0.689 20.670 16.851 1.00 72.75 123 ALA A O 1
ATOM 970 N N . TRP A 1 124 ? -1.160 19.340 18.604 1.00 75.62 124 TRP A N 1
ATOM 971 C CA . TRP A 1 124 ? -0.968 20.368 19.628 1.00 75.62 124 TRP A CA 1
ATOM 972 C C . TRP A 1 124 ? 0.494 20.830 19.721 1.00 75.62 124 TRP A C 1
ATOM 974 O O . TRP A 1 124 ? 0.746 22.029 19.685 1.00 75.62 124 TRP A O 1
ATOM 984 N N . GLU A 1 125 ? 1.463 19.908 19.772 1.00 76.31 125 GLU A N 1
ATOM 985 C CA . GLU A 1 125 ? 2.901 20.238 19.804 1.00 76.31 125 GLU A CA 1
ATOM 986 C C . GLU A 1 125 ? 3.314 2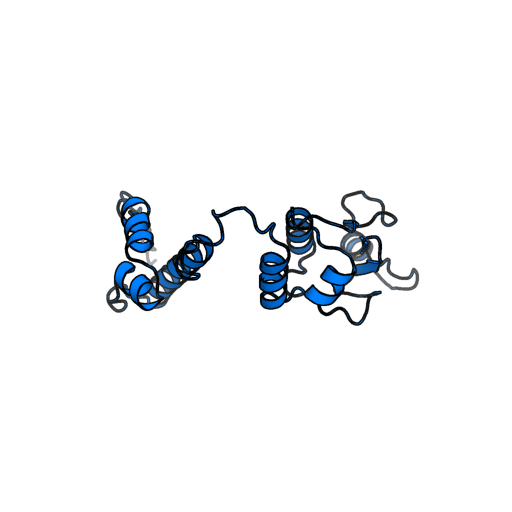1.073 18.584 1.00 76.31 125 GLU A C 1
ATOM 988 O O . GLU A 1 125 ? 3.996 22.086 18.716 1.00 76.31 125 GLU A O 1
ATOM 993 N N . TYR A 1 126 ? 2.838 20.691 17.398 1.00 72.75 126 TYR A N 1
ATOM 994 C CA . TYR A 1 126 ? 3.090 21.430 16.166 1.00 72.75 126 TYR A CA 1
ATOM 995 C C . TYR A 1 126 ? 2.461 22.830 16.181 1.00 72.75 126 TYR A C 1
ATOM 997 O O . TYR A 1 126 ? 3.086 23.785 15.727 1.00 72.75 126 TYR A O 1
ATOM 1005 N N . ALA A 1 127 ? 1.249 22.971 16.725 1.00 67.81 127 ALA A N 1
ATOM 1006 C CA . ALA A 1 127 ? 0.593 24.269 16.862 1.00 67.81 127 ALA A CA 1
ATOM 1007 C C . ALA A 1 127 ? 1.353 25.204 17.822 1.00 67.81 127 ALA A C 1
ATOM 1009 O O . ALA A 1 127 ? 1.495 26.389 17.533 1.00 67.81 127 ALA A O 1
ATOM 1010 N N . VAL A 1 128 ? 1.908 24.665 18.913 1.00 70.25 128 VAL A N 1
ATOM 1011 C CA . VAL A 1 128 ? 2.765 25.415 19.848 1.00 70.25 128 VAL A CA 1
ATOM 1012 C C . VAL A 1 128 ? 4.071 25.866 19.180 1.00 70.25 128 VAL A C 1
ATOM 1014 O O . VAL A 1 128 ? 4.508 26.996 19.396 1.00 70.25 128 VAL A O 1
ATOM 1017 N N . ASP A 1 129 ? 4.687 25.012 18.358 1.00 68.19 129 ASP A N 1
ATOM 1018 C CA . ASP A 1 129 ? 5.939 25.328 17.656 1.00 68.19 129 ASP A CA 1
ATOM 1019 C C . ASP A 1 129 ? 5.749 26.346 16.513 1.00 68.19 129 ASP A C 1
ATOM 1021 O O . ASP A 1 129 ? 6.641 27.160 16.256 1.00 68.19 129 ASP A O 1
ATOM 1025 N N . LEU A 1 130 ? 4.600 26.321 15.825 1.00 62.91 130 LEU A N 1
ATOM 1026 C CA . LEU A 1 130 ? 4.299 27.223 14.707 1.00 62.91 130 LEU A CA 1
ATOM 1027 C C . LEU A 1 130 ? 4.086 28.679 15.127 1.00 62.91 130 LEU A C 1
ATOM 1029 O O . LEU A 1 130 ? 4.427 29.579 14.358 1.00 62.91 130 LEU A O 1
ATOM 1033 N N . ASP A 1 131 ? 3.551 28.922 16.323 1.00 57.56 131 ASP A N 1
ATOM 1034 C CA . ASP A 1 131 ? 3.225 30.279 16.767 1.00 57.56 131 ASP A CA 1
ATOM 1035 C C . ASP A 1 131 ? 4.465 31.125 17.100 1.00 57.56 131 ASP A C 1
ATOM 1037 O O . ASP A 1 131 ? 4.347 32.338 17.268 1.00 57.56 131 ASP A O 1
ATOM 1041 N N . GLY A 1 132 ? 5.667 30.533 17.170 1.00 53.75 132 GLY A N 1
ATOM 1042 C CA . GLY A 1 132 ? 6.948 31.240 17.350 1.00 53.75 132 GLY A CA 1
ATOM 1043 C C . GLY A 1 132 ? 7.110 31.997 18.682 1.00 53.75 132 GLY A C 1
ATOM 1044 O O . GLY A 1 132 ? 8.227 32.367 19.048 1.00 53.75 132 GLY A O 1
ATOM 1045 N N . ASP A 1 133 ? 6.018 32.180 19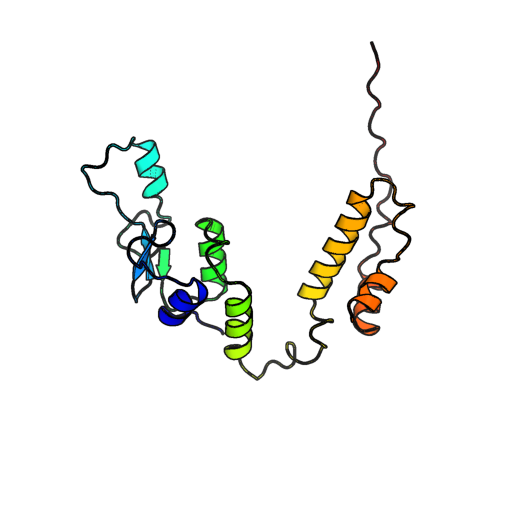.421 1.00 51.56 133 ASP A N 1
ATOM 1046 C CA . ASP A 1 133 ? 5.907 32.730 20.760 1.00 51.56 133 ASP A CA 1
ATOM 1047 C C . ASP A 1 133 ? 4.980 31.815 21.589 1.00 51.56 133 ASP A C 1
ATOM 1049 O O . ASP A 1 133 ? 3.753 31.867 21.448 1.00 51.56 133 ASP A O 1
ATOM 1053 N N . PRO A 1 134 ? 5.542 30.983 22.486 1.00 49.97 134 PRO A N 1
ATOM 1054 C CA . PRO A 1 134 ? 4.778 30.077 23.343 1.00 49.97 134 PRO A CA 1
ATOM 1055 C C . PRO A 1 134 ? 3.753 30.775 24.252 1.00 49.97 134 PRO A C 1
ATOM 1057 O O . PRO A 1 134 ? 2.935 30.101 24.874 1.00 49.97 134 PRO A O 1
ATOM 1060 N N . SER A 1 135 ? 3.790 32.110 24.372 1.00 54.09 135 SER A N 1
ATOM 1061 C CA . SER A 1 135 ? 2.813 32.884 25.145 1.00 54.09 135 SER A CA 1
ATOM 1062 C C . SER A 1 135 ? 1.479 33.125 24.416 1.00 54.09 135 SER A C 1
ATOM 1064 O O . SER A 1 135 ? 0.480 33.453 25.067 1.00 54.09 135 SER A O 1
ATOM 1066 N N . CYS A 1 136 ? 1.433 32.928 23.091 1.00 45.66 136 CYS A N 1
ATOM 1067 C CA . CYS A 1 136 ? 0.218 33.065 22.280 1.00 45.66 136 CYS A CA 1
ATOM 1068 C C . CYS A 1 136 ? -0.677 31.821 22.349 1.00 45.66 136 CYS A C 1
ATOM 1070 O O . CYS A 1 136 ? -1.906 31.948 22.353 1.00 45.66 136 CYS A O 1
ATOM 1072 N N . PHE A 1 137 ? -0.086 30.634 22.509 1.00 57.62 137 PHE A N 1
ATOM 1073 C CA . PHE A 1 137 ? -0.832 29.388 22.652 1.00 57.62 137 PHE A CA 1
ATOM 1074 C C . PHE A 1 137 ? -1.290 29.194 24.106 1.00 57.62 137 PHE A C 1
ATOM 1076 O O . PHE A 1 137 ? -0.719 28.440 24.889 1.00 57.62 137 PHE A O 1
ATOM 1083 N N . LYS A 1 138 ? -2.344 29.917 24.498 1.00 63.62 138 LYS A N 1
ATOM 1084 C CA . LYS A 1 138 ? -2.876 29.926 25.878 1.00 63.62 138 LYS A CA 1
ATOM 1085 C C . LYS A 1 138 ? -3.629 28.654 26.284 1.00 63.62 138 LYS A C 1
ATOM 1087 O O . LYS A 1 138 ? -4.154 28.588 27.393 1.00 63.62 138 LYS A O 1
ATOM 1092 N N . MET A 1 139 ? -3.742 27.675 25.391 1.00 75.00 139 MET A N 1
ATOM 1093 C CA . MET A 1 139 ? -4.544 26.479 25.618 1.00 75.00 139 MET A CA 1
ATOM 1094 C C . MET A 1 139 ? -3.665 25.319 26.080 1.00 75.00 139 MET A C 1
ATOM 1096 O O . MET A 1 139 ? -2.862 24.777 25.318 1.00 75.00 139 MET A O 1
ATOM 1100 N N . GLU A 1 140 ? -3.848 24.914 27.334 1.00 79.25 1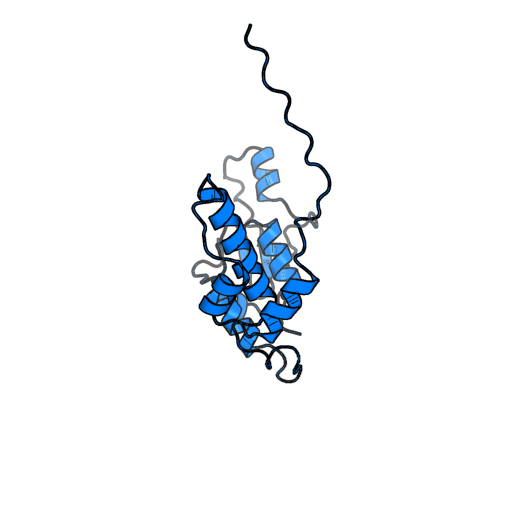40 GLU A N 1
ATOM 1101 C CA . GLU A 1 140 ? -3.178 23.740 27.888 1.00 79.25 140 GLU A CA 1
ATOM 1102 C C . GLU A 1 140 ? -3.560 22.467 27.120 1.00 79.25 140 GLU A C 1
ATOM 1104 O O . GLU A 1 140 ? -4.710 22.294 26.712 1.00 79.25 140 GLU A O 1
ATOM 1109 N N . LEU A 1 141 ? -2.613 21.531 26.985 1.00 76.81 141 LEU A N 1
ATOM 1110 C CA . LEU A 1 141 ? -2.824 20.247 26.304 1.00 76.81 141 LEU A CA 1
ATOM 1111 C C . LEU A 1 141 ? -4.064 19.500 26.825 1.00 76.81 141 LEU A C 1
ATOM 1113 O O . LEU A 1 141 ? -4.804 18.911 26.045 1.00 76.81 141 LEU A O 1
ATOM 1117 N N . LYS A 1 142 ? -4.329 19.548 28.137 1.00 80.38 142 LYS A N 1
ATOM 1118 C CA . LYS A 1 142 ? -5.511 18.901 28.731 1.00 80.38 142 LYS A CA 1
ATOM 1119 C C . LYS A 1 142 ? -6.818 19.500 28.224 1.00 80.38 142 LYS A C 1
ATOM 1121 O O . LYS A 1 142 ? -7.754 18.758 27.946 1.00 80.38 142 LYS A O 1
ATOM 1126 N N . GLU A 1 143 ? -6.868 20.823 28.105 1.00 80.56 143 GLU A N 1
ATOM 1127 C CA . GLU A 1 143 ? -8.056 21.528 27.635 1.00 80.56 143 GLU A CA 1
ATOM 1128 C C . GLU A 1 143 ? -8.257 21.319 26.133 1.00 80.56 143 GLU A C 1
ATOM 1130 O O . GLU A 1 143 ? -9.375 21.059 25.695 1.00 80.56 143 GLU A O 1
ATOM 1135 N N . TYR A 1 144 ? -7.169 21.307 25.357 1.00 78.69 144 TYR A N 1
ATOM 1136 C CA . TYR A 1 144 ? -7.215 20.935 23.945 1.00 78.69 144 TYR A CA 1
ATOM 1137 C C . TYR A 1 144 ? -7.786 19.524 23.745 1.00 78.69 144 TYR A C 1
ATOM 1139 O O . TYR A 1 144 ? -8.736 19.346 22.987 1.00 78.69 144 TYR A O 1
ATOM 1147 N N . LEU A 1 145 ? -7.269 18.527 24.469 1.00 78.19 145 LEU A N 1
ATOM 1148 C CA . LEU A 1 145 ? -7.753 17.147 24.381 1.00 78.19 145 LEU A CA 1
ATOM 1149 C C . LEU A 1 145 ? -9.212 17.019 24.842 1.00 78.19 145 LEU A C 1
ATOM 1151 O O . LEU A 1 145 ? -9.994 16.301 24.226 1.00 78.19 145 LEU A O 1
ATOM 1155 N N . ARG A 1 146 ? -9.630 17.770 25.865 1.00 80.56 146 ARG A N 1
ATOM 1156 C CA . ARG A 1 146 ? -11.040 17.818 26.274 1.00 80.56 146 ARG A CA 1
ATOM 1157 C C . ARG A 1 146 ? -11.940 18.331 25.145 1.00 80.56 146 ARG A C 1
ATOM 1159 O O . ARG A 1 146 ? -12.990 17.746 24.898 1.00 80.56 146 ARG A O 1
ATOM 1166 N N . ILE A 1 147 ? -11.528 19.393 24.445 1.00 76.75 147 ILE A N 1
ATOM 1167 C CA . ILE A 1 147 ? -12.264 19.954 23.296 1.00 76.75 147 ILE A CA 1
ATOM 1168 C C . ILE A 1 147 ? -12.343 18.948 22.140 1.00 76.75 147 ILE A C 1
ATOM 1170 O O . ILE A 1 147 ? -13.371 18.870 21.473 1.00 76.75 147 ILE A O 1
ATOM 1174 N N . GLN A 1 148 ? -11.294 18.150 21.930 1.00 73.56 148 GLN A N 1
ATOM 1175 C CA . GLN A 1 148 ? -11.271 17.085 20.920 1.00 73.56 148 GLN A CA 1
ATOM 1176 C C . GLN A 1 148 ? -12.117 15.848 21.302 1.00 73.56 148 GLN A C 1
ATOM 1178 O O . GLN A 1 148 ? -12.209 14.906 20.520 1.00 73.56 148 GLN A O 1
ATOM 1183 N N . GLY A 1 149 ? -12.760 15.842 22.476 1.00 75.94 149 GLY A N 1
ATOM 1184 C CA . GLY A 1 149 ? -13.689 14.787 22.891 1.00 75.94 149 GLY A CA 1
ATOM 1185 C C . GLY A 1 149 ? -13.048 13.604 23.620 1.00 75.94 149 GLY A C 1
ATOM 1186 O O . GLY A 1 149 ? -13.720 12.593 23.818 1.00 75.94 149 GLY A O 1
ATOM 1187 N N . PHE A 1 150 ? -11.784 13.724 24.042 1.00 79.00 150 PHE A N 1
ATOM 1188 C CA . PHE A 1 150 ? -11.107 12.704 24.846 1.00 79.00 150 PHE A CA 1
ATOM 1189 C C . PHE A 1 150 ? -11.701 12.640 26.265 1.00 79.00 150 PHE A C 1
ATOM 1191 O O . PHE A 1 150 ? -12.000 13.668 26.885 1.00 79.00 150 PHE A O 1
ATOM 1198 N N . SER A 1 151 ? -11.843 11.435 26.815 1.00 80.62 151 SER A N 1
ATOM 1199 C CA . SER A 1 151 ? -12.318 11.216 28.178 1.00 80.62 151 SER A CA 1
ATOM 1200 C C . SER A 1 151 ? -11.300 11.667 29.221 1.00 80.62 151 SER A C 1
ATOM 1202 O O . SER A 1 151 ? -10.082 11.687 29.015 1.00 80.62 151 SER A O 1
ATOM 1204 N N . ALA A 1 152 ? -11.806 11.979 30.415 1.00 79.25 152 ALA A N 1
ATOM 1205 C CA . ALA A 1 152 ? -10.968 12.337 31.553 1.00 79.25 152 ALA A CA 1
ATOM 1206 C C . ALA A 1 152 ? -9.954 11.231 31.907 1.00 79.25 152 ALA A C 1
ATOM 1208 O O . ALA A 1 152 ? -8.850 11.532 32.361 1.00 79.25 152 ALA A O 1
ATOM 1209 N N . GLU A 1 153 ? -10.294 9.957 31.677 1.00 78.81 153 GLU A N 1
ATOM 1210 C CA . GLU A 1 153 ? -9.383 8.837 31.910 1.00 78.81 153 GLU A CA 1
ATOM 1211 C C . GLU A 1 153 ? -8.206 8.852 30.924 1.00 78.81 153 GLU A C 1
ATOM 1213 O O . GLU A 1 153 ? -7.051 8.763 31.351 1.00 78.81 153 GLU A O 1
ATOM 1218 N N . ALA A 1 154 ? -8.468 9.047 29.627 1.00 73.75 154 ALA A N 1
ATOM 1219 C CA . ALA A 1 154 ? -7.428 9.159 28.604 1.00 73.75 154 ALA A CA 1
ATOM 1220 C C . ALA A 1 154 ? -6.503 10.366 28.849 1.00 73.75 154 ALA A C 1
ATOM 1222 O O . ALA A 1 154 ? -5.277 10.238 28.802 1.00 73.75 154 ALA A O 1
ATOM 1223 N N . ILE A 1 155 ? -7.072 11.520 29.214 1.00 77.31 155 ILE A N 1
ATOM 1224 C CA . ILE A 1 155 ? -6.318 12.739 29.548 1.00 77.31 155 ILE A CA 1
ATOM 1225 C C . ILE A 1 155 ? -5.441 12.531 30.799 1.00 77.31 155 ILE A C 1
ATOM 1227 O O . ILE A 1 155 ? -4.288 12.977 30.858 1.00 77.31 155 ILE A O 1
ATOM 1231 N N . ASN A 1 156 ? -5.941 11.816 31.810 1.00 76.56 156 ASN A N 1
ATOM 1232 C CA . ASN A 1 156 ? -5.174 11.522 33.022 1.00 76.56 156 ASN A CA 1
ATOM 1233 C C . ASN A 1 156 ? -4.022 10.539 32.775 1.00 76.56 156 ASN A C 1
ATOM 1235 O O . ASN A 1 156 ? -2.942 10.739 33.334 1.00 76.56 156 ASN A O 1
ATOM 1239 N N . ARG A 1 157 ? -4.194 9.549 31.886 1.00 71.38 157 ARG A N 1
ATOM 1240 C CA . ARG A 1 157 ? -3.104 8.652 31.447 1.00 71.38 157 ARG A CA 1
ATOM 1241 C C . ARG A 1 157 ? -1.944 9.414 30.792 1.00 71.38 157 ARG A C 1
ATOM 1243 O O . ARG A 1 157 ? -0.804 8.972 30.866 1.00 71.38 157 ARG A O 1
ATOM 1250 N N . ILE A 1 158 ? -2.197 10.578 30.192 1.00 67.00 158 ILE A N 1
ATOM 1251 C CA . ILE A 1 158 ? -1.138 11.443 29.653 1.00 67.00 158 ILE A CA 1
ATOM 1252 C C . ILE A 1 158 ? -0.440 12.233 30.751 1.00 67.00 158 ILE A C 1
ATOM 1254 O O . ILE A 1 158 ? 0.766 12.420 30.675 1.00 67.00 158 ILE A O 1
ATOM 1258 N N . SER A 1 159 ? -1.144 12.659 31.799 1.00 56.88 159 SER A N 1
ATOM 1259 C CA . SER A 1 159 ? -0.522 13.423 32.895 1.00 56.88 159 SER A CA 1
ATOM 1260 C C . SER A 1 159 ? 0.593 12.642 33.607 1.00 56.88 159 SER A C 1
ATOM 1262 O O . SER A 1 159 ? 1.468 13.245 34.225 1.00 56.88 159 SER A O 1
ATOM 1264 N N . THR A 1 160 ? 0.578 11.310 33.511 1.00 54.47 160 THR A N 1
ATOM 1265 C CA . THR A 1 160 ? 1.618 10.418 34.040 1.00 54.47 160 THR A CA 1
ATOM 1266 C C . THR A 1 160 ? 2.736 10.100 33.038 1.00 54.47 160 THR A C 1
ATOM 1268 O O . THR A 1 160 ? 3.836 9.762 33.471 1.00 54.47 160 THR A O 1
ATOM 1271 N N . VAL A 1 161 ? 2.501 10.228 31.726 1.00 52.69 161 VAL A N 1
ATOM 1272 C CA . VAL A 1 161 ? 3.463 9.876 30.656 1.00 52.69 161 VAL A CA 1
ATOM 1273 C C . VAL A 1 161 ? 4.106 11.118 30.027 1.00 52.69 161 VAL A C 1
ATOM 1275 O O . VAL A 1 161 ? 5.321 11.175 29.839 1.00 52.69 161 VAL A O 1
ATOM 1278 N N . ALA A 1 162 ? 3.312 12.147 29.748 1.00 47.34 162 ALA A N 1
ATOM 1279 C CA . ALA A 1 162 ? 3.764 13.460 29.325 1.00 47.34 162 ALA A CA 1
ATOM 1280 C C . ALA A 1 162 ? 4.115 14.314 30.550 1.00 47.34 162 ALA A C 1
ATOM 1282 O O . ALA A 1 162 ? 3.415 15.252 30.923 1.00 47.34 162 ALA A O 1
ATOM 1283 N N . ASN A 1 163 ? 5.285 14.048 31.124 1.00 43.47 163 ASN A N 1
ATOM 1284 C CA . ASN A 1 163 ? 6.079 15.114 31.727 1.00 43.47 163 ASN A CA 1
ATOM 1285 C C . ASN A 1 163 ? 7.382 15.286 30.927 1.00 43.47 163 ASN A C 1
ATOM 1287 O O . ASN A 1 163 ? 8.438 14.835 31.375 1.00 43.47 163 ASN A O 1
ATOM 1291 N N . PRO A 1 164 ? 7.352 15.915 29.733 1.00 43.47 164 PRO A N 1
ATOM 1292 C CA . PRO A 1 164 ? 8.563 16.144 28.954 1.00 43.47 164 PRO A CA 1
ATOM 1293 C C . PRO A 1 164 ? 9.341 17.391 29.421 1.00 43.47 164 PRO A C 1
ATOM 1295 O O . PRO A 1 164 ? 10.483 17.586 29.008 1.00 43.47 164 PRO A O 1
ATOM 1298 N N . TYR A 1 165 ? 8.790 18.208 30.332 1.00 39.75 165 TYR A N 1
ATOM 1299 C CA . TYR A 1 165 ? 9.406 19.465 30.789 1.00 39.75 165 TYR A CA 1
ATOM 1300 C C . TYR A 1 165 ? 10.327 19.336 32.014 1.00 39.75 165 TYR A C 1
ATOM 1302 O O . TYR A 1 165 ? 10.778 20.337 32.566 1.00 39.75 165 TYR A O 1
ATOM 1310 N N . LYS A 1 166 ? 10.725 18.112 32.384 1.00 41.94 166 LYS A N 1
ATOM 1311 C CA . LYS A 1 166 ? 11.970 17.869 33.137 1.00 41.94 166 LYS A CA 1
ATOM 1312 C C . LYS A 1 166 ? 13.092 17.335 32.238 1.00 41.94 166 LYS A C 1
ATOM 1314 O O . LYS A 1 166 ? 13.922 16.545 32.678 1.00 41.94 166 LYS A O 1
ATOM 1319 N N . ARG A 1 167 ? 13.190 17.792 30.984 1.00 41.56 167 ARG A N 1
ATOM 1320 C CA . ARG A 1 167 ? 14.488 17.783 30.291 1.00 41.56 167 ARG A CA 1
ATOM 1321 C C . ARG A 1 167 ? 15.374 18.852 30.921 1.00 41.56 167 ARG A C 1
ATOM 1323 O O . ARG A 1 167 ? 15.285 20.036 30.619 1.00 41.56 167 ARG A O 1
ATOM 1330 N N . GLN A 1 168 ? 16.195 18.392 31.857 1.00 39.88 168 GLN A N 1
ATOM 1331 C CA . GLN A 1 168 ? 17.352 19.096 32.390 1.00 39.88 168 GLN A CA 1
ATOM 1332 C C . GLN A 1 168 ? 18.115 19.801 31.253 1.00 39.88 168 GLN A C 1
ATOM 1334 O O . GLN A 1 168 ? 18.489 19.161 30.275 1.00 39.88 168 GLN A O 1
ATOM 1339 N N . GLY A 1 169 ? 18.315 21.115 31.395 1.00 46.97 169 GLY A N 1
ATOM 1340 C CA . GLY A 1 169 ? 19.334 21.915 30.708 1.00 46.97 169 GLY A CA 1
ATOM 1341 C C . GLY A 1 169 ? 19.479 21.713 29.198 1.00 46.97 169 GLY A C 1
ATOM 1342 O O . GLY A 1 169 ? 20.391 21.023 28.752 1.00 46.97 169 GLY A O 1
ATOM 1343 N N . ALA A 1 170 ? 18.678 22.414 28.394 1.00 38.88 170 ALA A N 1
ATOM 1344 C CA . ALA A 1 170 ? 19.046 22.636 26.997 1.00 38.88 170 ALA A CA 1
ATOM 1345 C C . ALA A 1 170 ? 20.374 23.433 26.937 1.00 38.88 170 ALA A C 1
ATOM 1347 O O . ALA A 1 170 ? 20.470 24.494 27.567 1.00 38.88 170 ALA A O 1
ATOM 1348 N N . PRO A 1 171 ? 21.410 22.971 26.210 1.00 41.47 171 PRO A N 1
ATOM 1349 C CA . PRO A 1 171 ? 22.637 23.738 26.045 1.00 41.47 171 PRO A CA 1
ATOM 1350 C C . PRO A 1 171 ? 22.337 25.013 25.247 1.00 41.47 171 PRO A C 1
ATOM 1352 O O . PRO A 1 171 ? 21.779 24.962 24.149 1.00 41.47 171 PRO A O 1
ATOM 1355 N N . LYS A 1 172 ? 22.706 26.174 25.806 1.00 44.81 172 LYS A N 1
ATOM 1356 C CA . LYS A 1 172 ? 22.606 27.470 25.119 1.00 44.81 172 LYS A CA 1
ATOM 1357 C C . LYS A 1 172 ? 23.359 27.389 23.787 1.00 44.81 172 LYS A C 1
ATOM 1359 O O . LYS A 1 172 ? 24.565 27.146 23.778 1.00 44.81 172 LYS A O 1
ATOM 1364 N N . ARG A 1 173 ? 22.658 27.618 22.669 1.00 41.78 173 ARG A N 1
ATOM 1365 C CA . ARG A 1 173 ? 23.286 27.808 21.351 1.00 41.78 173 ARG A CA 1
ATOM 1366 C C . ARG A 1 173 ? 24.356 28.907 21.464 1.00 41.78 173 ARG A C 1
ATOM 1368 O O . ARG A 1 173 ? 24.034 29.987 21.968 1.00 41.78 173 ARG A O 1
ATOM 1375 N N . PRO A 1 174 ? 25.598 28.681 21.000 1.00 45.88 174 PRO A N 1
ATOM 1376 C CA . PRO A 1 174 ? 26.590 29.743 20.933 1.00 45.88 174 PRO A CA 1
ATOM 1377 C C . PRO A 1 174 ? 26.096 30.822 19.968 1.00 45.88 174 PRO A C 1
ATOM 1379 O O . PRO A 1 174 ? 25.738 30.520 18.828 1.00 45.88 174 PRO A O 1
ATOM 1382 N N . GLN A 1 175 ? 26.063 32.074 20.420 1.00 56.19 175 GLN A N 1
ATOM 1383 C CA . GLN A 1 175 ? 25.731 33.182 19.534 1.00 56.19 175 GLN A CA 1
ATOM 1384 C C . GLN A 1 175 ? 26.855 33.405 18.511 1.00 56.19 175 GLN A C 1
ATOM 1386 O O . GLN A 1 175 ? 28.035 33.313 18.870 1.00 56.19 175 GLN A O 1
ATOM 1391 N N . PRO A 1 176 ? 26.520 33.702 17.243 1.00 46.88 176 PRO A N 1
ATOM 1392 C CA . PRO A 1 176 ? 27.518 33.986 16.226 1.00 46.88 176 PRO A CA 1
ATOM 1393 C C . PRO A 1 176 ? 28.263 35.273 16.587 1.00 46.88 176 PRO A C 1
ATOM 1395 O O . PRO A 1 176 ? 27.666 36.338 16.747 1.00 46.88 176 PRO A O 1
ATOM 1398 N N . LYS A 1 177 ? 29.589 35.172 16.711 1.00 55.56 177 LYS A N 1
ATOM 1399 C CA . LYS A 1 177 ? 30.463 36.338 16.846 1.00 55.56 177 LYS A CA 1
ATOM 1400 C C . LYS A 1 177 ? 30.373 37.142 15.550 1.00 55.56 177 LYS A C 1
ATOM 1402 O O . LYS A 1 177 ? 30.835 36.675 14.511 1.00 55.56 177 LYS A O 1
ATOM 1407 N N . ARG A 1 178 ? 29.766 38.329 15.614 1.00 56.62 178 ARG A N 1
ATOM 1408 C CA . ARG A 1 178 ? 29.877 39.333 14.550 1.00 56.62 178 ARG A CA 1
ATOM 1409 C C . ARG A 1 178 ? 31.358 39.702 14.412 1.00 56.62 178 ARG A C 1
ATOM 1411 O O . ARG A 1 178 ? 31.987 40.043 15.413 1.00 56.62 178 ARG A O 1
ATOM 1418 N N . LYS A 1 179 ? 31.901 39.533 13.207 1.00 58.81 179 LYS A N 1
ATOM 1419 C CA . LYS A 1 179 ? 33.173 40.125 12.785 1.00 58.81 179 LYS A CA 1
ATOM 1420 C C . LYS A 1 179 ? 32.898 41.492 12.185 1.00 58.81 179 LYS A C 1
ATOM 1422 O O . LYS A 1 179 ? 31.816 41.622 11.567 1.00 58.81 179 LYS A O 1
#